Protein AF-A0A6V8Q1K3-F1 (afdb_monomer_lite)

Radius of gyration: 11.7 Å; chains: 1; bounding box: 27×28×30 Å

pLDDT: mean 78.86, std 14.68, range [39.88, 91.62]

Foldseek 3Di:
DDPPDPCDPVLLVVLLVQQVVQCPPPLEHELVSLVVSCVVSVHDSVSSVVSSVVVVRHHDHPVVPPD

Sequence (67 aa):
MEIGQQVDERVEKEIERKILDCCGEKKRLPCPLACQIAEEFKVRPIVVGQIADGLGVKISACELGCF

Structure (mmCIF, N/CA/C/O backbone):
data_AF-A0A6V8Q1K3-F1
#
_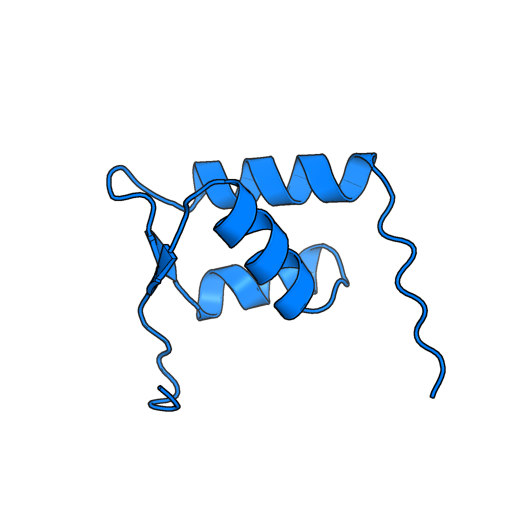entry.id   AF-A0A6V8Q1K3-F1
#
loop_
_atom_site.group_PDB
_atom_site.id
_atom_site.type_symbol
_atom_site.label_atom_id
_atom_site.label_alt_id
_atom_site.label_comp_id
_atom_site.label_asym_id
_atom_site.label_entity_id
_atom_site.label_seq_id
_atom_site.pdbx_PDB_ins_code
_atom_site.Cartn_x
_atom_site.Cartn_y
_atom_site.Cartn_z
_atom_site.occupancy
_atom_site.B_iso_or_equiv
_atom_site.auth_seq_id
_atom_site.auth_comp_id
_atom_site.auth_asym_id
_atom_site.auth_atom_id
_atom_site.pdbx_PDB_model_num
ATOM 1 N N . MET A 1 1 ? -16.521 -17.316 2.064 1.00 39.88 1 MET A N 1
ATOM 2 C CA . MET A 1 1 ? -15.185 -16.709 2.257 1.00 39.88 1 MET A CA 1
ATOM 3 C C . MET A 1 1 ? -15.404 -15.290 2.738 1.00 39.88 1 MET A C 1
ATOM 5 O O . MET A 1 1 ? -15.384 -14.352 1.955 1.00 39.88 1 MET A O 1
ATOM 9 N N . GLU A 1 2 ? -15.707 -15.151 4.020 1.00 46.59 2 GLU A N 1
ATOM 10 C CA . GLU A 1 2 ? -15.863 -13.853 4.664 1.00 46.59 2 GLU A CA 1
ATOM 11 C C . GLU A 1 2 ? -14.559 -13.582 5.400 1.00 46.59 2 GLU A C 1
ATOM 13 O O . GLU A 1 2 ? -14.301 -14.132 6.464 1.00 46.59 2 GLU A O 1
ATOM 18 N N . ILE A 1 3 ? -13.692 -12.793 4.780 1.00 41.75 3 ILE A N 1
ATOM 19 C CA . ILE A 1 3 ? -12.599 -12.136 5.490 1.00 41.75 3 ILE A CA 1
ATOM 20 C C . ILE A 1 3 ? -12.944 -10.655 5.508 1.00 41.75 3 ILE A C 1
ATOM 22 O O . ILE A 1 3 ? -12.509 -9.875 4.661 1.00 41.75 3 ILE A O 1
ATOM 26 N N . GLY A 1 4 ? -13.830 -10.314 6.446 1.00 48.53 4 GLY A N 1
ATOM 27 C CA . GLY A 1 4 ? -14.017 -8.949 6.904 1.00 48.53 4 GLY A CA 1
ATOM 28 C C . GLY A 1 4 ? -12.708 -8.497 7.530 1.00 48.53 4 GLY A C 1
ATOM 29 O O . GLY A 1 4 ? -12.281 -9.034 8.549 1.00 48.53 4 GLY A O 1
ATOM 30 N N . GLN A 1 5 ? -12.028 -7.564 6.877 1.00 54.91 5 GLN A N 1
ATOM 31 C CA . GLN A 1 5 ? -10.821 -6.983 7.431 1.00 54.91 5 GLN A CA 1
ATOM 32 C C . GLN A 1 5 ? -11.247 -5.807 8.305 1.00 54.91 5 GLN A C 1
ATOM 34 O O . GLN A 1 5 ? -11.478 -4.707 7.813 1.00 54.91 5 GLN A O 1
ATOM 39 N N . GLN A 1 6 ? -11.395 -6.065 9.602 1.00 54.44 6 GLN A N 1
ATOM 40 C CA . GLN A 1 6 ? -11.417 -5.015 10.608 1.00 54.44 6 GLN A CA 1
ATOM 41 C C . GLN A 1 6 ? -9.968 -4.541 10.754 1.00 54.44 6 GLN A C 1
ATOM 43 O O . GLN A 1 6 ? -9.190 -5.114 11.509 1.00 54.44 6 GLN A O 1
ATOM 48 N N . VAL A 1 7 ? -9.566 -3.586 9.917 1.00 65.56 7 VAL A N 1
ATOM 49 C CA . VAL A 1 7 ? -8.290 -2.888 10.089 1.00 65.56 7 VAL A CA 1
ATOM 50 C C . VAL A 1 7 ? -8.512 -1.899 11.225 1.00 65.56 7 VAL A C 1
ATOM 52 O O . VAL A 1 7 ? -9.303 -0.969 11.085 1.00 65.56 7 VAL A O 1
ATOM 55 N N . ASP A 1 8 ? -7.900 -2.142 12.382 1.00 81.44 8 ASP A N 1
ATOM 56 C CA . ASP A 1 8 ? -7.942 -1.185 13.483 1.00 81.44 8 ASP A CA 1
ATOM 57 C C . ASP A 1 8 ? -7.339 0.152 13.027 1.00 81.44 8 ASP A C 1
ATOM 59 O O . ASP A 1 8 ? -6.305 0.174 12.356 1.00 81.44 8 ASP A O 1
ATOM 63 N N . GLU A 1 9 ? -7.914 1.278 13.462 1.00 82.31 9 GLU A N 1
ATOM 64 C CA . GLU A 1 9 ? -7.395 2.632 13.173 1.00 82.31 9 GLU A CA 1
ATOM 65 C C . GLU A 1 9 ? -5.905 2.798 13.533 1.00 82.31 9 GLU A C 1
ATOM 67 O O . GLU A 1 9 ? -5.182 3.615 12.966 1.00 82.31 9 GLU A O 1
ATOM 72 N N . ARG A 1 10 ? -5.427 1.997 14.493 1.00 85.38 10 ARG A N 1
ATOM 73 C CA . ARG A 1 10 ? -4.028 1.966 14.923 1.00 85.38 10 ARG A CA 1
ATOM 74 C C . ARG A 1 10 ? -3.136 1.308 13.878 1.00 85.38 10 ARG A C 1
ATOM 76 O O . ARG A 1 10 ? -2.029 1.777 13.653 1.00 85.38 10 ARG A O 1
ATOM 83 N N . VAL A 1 11 ? -3.617 0.232 13.261 1.00 86.31 11 VAL A N 1
ATOM 84 C CA . VAL A 1 11 ? -2.885 -0.510 12.231 1.00 86.31 11 VAL A CA 1
ATOM 85 C C . VAL A 1 11 ? -2.795 0.321 10.957 1.00 86.31 11 V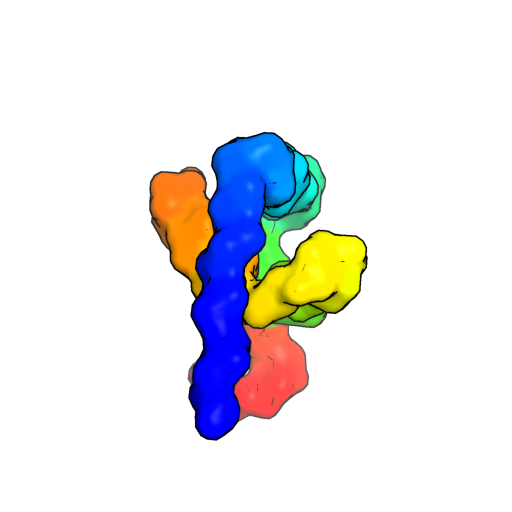AL A C 1
ATOM 87 O O . VAL A 1 11 ? -1.728 0.378 10.356 1.00 86.31 11 VAL A O 1
ATOM 90 N N . GLU A 1 12 ? -3.868 1.021 10.582 1.00 86.56 12 GLU A N 1
ATOM 91 C CA . GLU A 1 12 ? -3.862 1.917 9.419 1.00 86.56 12 GLU A CA 1
ATOM 92 C C . GLU A 1 12 ? -2.776 2.998 9.543 1.00 86.56 12 GLU A C 1
ATOM 94 O O . GLU A 1 12 ? -1.927 3.112 8.659 1.00 86.56 12 GLU A O 1
ATOM 99 N N . LYS A 1 13 ? -2.691 3.670 10.699 1.00 89.31 13 LYS A N 1
ATOM 100 C CA . LYS A 1 13 ? -1.632 4.658 10.982 1.00 89.31 13 LYS A CA 1
ATOM 101 C C . LYS A 1 13 ? -0.220 4.083 10.922 1.00 89.31 13 LYS A C 1
ATOM 103 O O . LYS A 1 13 ? 0.708 4.752 10.465 1.00 89.31 13 LYS A O 1
ATOM 108 N N . GLU A 1 14 ? -0.033 2.855 11.398 1.00 91.62 14 GLU A N 1
ATOM 109 C CA . GLU A 1 14 ? 1.264 2.178 11.333 1.00 91.62 14 GLU A CA 1
ATOM 110 C C . GLU A 1 14 ? 1.652 1.854 9.882 1.00 91.62 14 GLU A C 1
ATOM 112 O O . GLU A 1 14 ? 2.810 2.046 9.498 1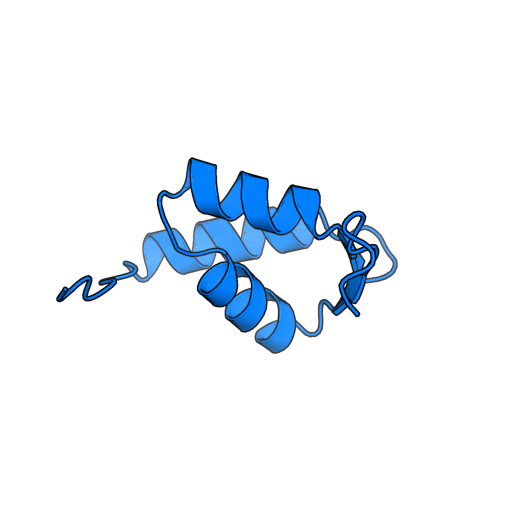.00 91.62 14 GLU A O 1
ATOM 117 N N . ILE A 1 15 ? 0.685 1.431 9.059 1.00 90.25 15 ILE A N 1
ATOM 118 C CA . ILE A 1 15 ? 0.870 1.195 7.622 1.00 90.25 15 ILE A CA 1
ATOM 119 C C . ILE A 1 15 ? 1.210 2.507 6.907 1.00 90.25 15 ILE A C 1
ATOM 121 O O . ILE A 1 15 ? 2.196 2.544 6.173 1.00 90.25 15 ILE A O 1
ATOM 125 N N . GLU A 1 16 ? 0.458 3.587 7.143 1.00 90.31 16 GLU A N 1
ATOM 126 C CA . GLU A 1 16 ? 0.725 4.920 6.578 1.00 90.31 16 GLU A CA 1
ATOM 127 C C . GLU A 1 16 ? 2.160 5.369 6.857 1.00 90.31 16 GLU A C 1
ATOM 129 O O . GLU A 1 16 ? 2.888 5.789 5.954 1.00 90.31 16 GLU A O 1
ATOM 134 N N . ARG A 1 17 ? 2.593 5.232 8.113 1.00 91.06 17 ARG A N 1
ATOM 135 C CA . ARG A 1 17 ? 3.944 5.604 8.529 1.00 91.06 17 ARG A CA 1
ATOM 136 C C . ARG A 1 17 ? 5.004 4.764 7.823 1.00 91.06 17 ARG A C 1
ATOM 138 O O . ARG A 1 17 ? 5.993 5.325 7.358 1.00 91.06 17 ARG A O 1
ATOM 145 N N . LYS A 1 18 ? 4.786 3.450 7.702 1.00 90.75 18 LYS A N 1
ATOM 146 C CA . LYS A 1 18 ? 5.669 2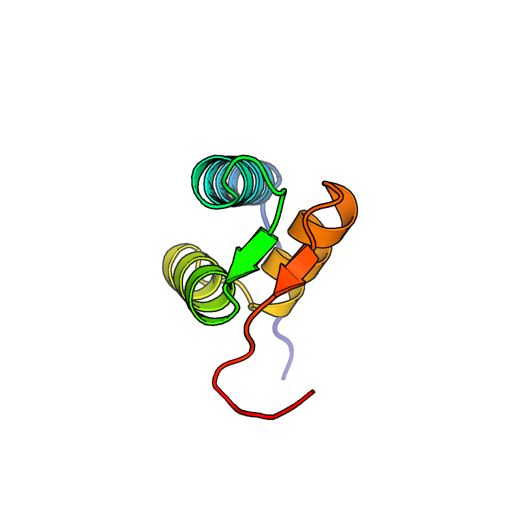.545 6.948 1.00 90.75 18 LYS A CA 1
ATOM 147 C C . LYS A 1 18 ? 5.753 2.945 5.476 1.00 90.75 18 LYS A C 1
ATOM 149 O O . LYS A 1 18 ? 6.843 2.984 4.916 1.00 90.75 18 LYS A O 1
ATOM 154 N N . ILE A 1 19 ? 4.612 3.261 4.858 1.00 89.00 19 ILE A N 1
ATOM 155 C CA . ILE A 1 19 ? 4.544 3.699 3.461 1.00 89.00 19 ILE A CA 1
ATOM 156 C C . ILE A 1 19 ? 5.348 4.983 3.279 1.00 89.00 19 ILE A C 1
ATOM 158 O O . ILE A 1 19 ? 6.109 5.060 2.324 1.00 89.00 19 ILE A O 1
ATOM 162 N N . LEU A 1 20 ? 5.211 5.968 4.168 1.00 87.44 20 LEU A N 1
ATOM 163 C CA . LEU A 1 20 ? 5.946 7.234 4.079 1.00 87.44 20 LEU A CA 1
ATOM 164 C C . LEU A 1 20 ? 7.452 7.065 4.304 1.00 87.44 20 LEU A C 1
ATOM 166 O O . LEU A 1 20 ? 8.231 7.738 3.641 1.00 87.44 20 LEU A O 1
ATOM 170 N N . ASP A 1 21 ? 7.853 6.167 5.204 1.00 88.94 21 ASP A N 1
ATOM 171 C CA . ASP A 1 21 ? 9.261 5.825 5.445 1.00 88.94 21 ASP A CA 1
ATOM 172 C C . ASP A 1 21 ? 9.890 5.131 4.223 1.00 88.94 21 ASP A C 1
ATOM 174 O O . ASP A 1 21 ? 11.013 5.422 3.815 1.00 88.94 21 ASP A O 1
ATOM 178 N N . CYS A 1 22 ? 9.112 4.262 3.578 1.00 84.19 22 CYS A N 1
ATOM 179 C CA . CYS A 1 22 ? 9.528 3.504 2.408 1.00 84.19 22 CYS A CA 1
ATOM 180 C C . CYS A 1 22 ? 9.419 4.272 1.085 1.00 84.19 22 CYS A C 1
ATOM 182 O O . CYS A 1 22 ? 10.173 4.015 0.141 1.00 84.19 22 CYS A O 1
ATOM 184 N N . CYS A 1 23 ? 8.452 5.183 0.965 1.00 77.12 23 CYS A N 1
ATOM 185 C CA . CYS A 1 23 ? 8.317 6.039 -0.197 1.00 77.12 23 CYS A CA 1
ATOM 186 C C . CYS A 1 23 ? 9.370 7.140 -0.050 1.00 77.12 23 CYS A C 1
ATOM 188 O O . CYS A 1 23 ? 9.219 8.092 0.707 1.00 77.12 23 CYS A O 1
ATOM 190 N N . GLY A 1 24 ? 10.496 6.983 -0.744 1.00 75.06 24 GLY A N 1
ATOM 191 C CA . GLY A 1 24 ? 11.527 8.020 -0.766 1.00 75.06 24 GLY A CA 1
ATOM 192 C C . GLY A 1 24 ? 11.002 9.345 -1.341 1.00 75.06 24 GLY A C 1
ATOM 193 O O . GLY A 1 24 ? 9.816 9.513 -1.630 1.00 75.06 24 GLY A O 1
ATOM 194 N N . GLU A 1 25 ? 11.903 10.280 -1.634 1.00 74.69 25 GLU A N 1
ATOM 195 C CA . GLU A 1 25 ? 11.575 11.657 -2.062 1.00 74.69 25 GLU A CA 1
ATOM 196 C C . GLU A 1 25 ? 10.572 11.766 -3.231 1.00 74.69 25 GLU A C 1
ATOM 198 O O . GLU A 1 25 ? 9.884 12.772 -3.388 1.00 74.69 25 GLU A O 1
ATOM 203 N N . LYS A 1 26 ? 10.448 10.720 -4.058 1.00 77.62 26 LYS A N 1
ATOM 204 C CA . LYS A 1 26 ? 9.543 10.682 -5.216 1.00 77.62 26 LYS A CA 1
ATOM 205 C C . LYS A 1 26 ? 8.107 10.249 -4.904 1.00 77.62 26 LYS A C 1
ATOM 207 O O . LYS A 1 26 ? 7.332 10.131 -5.854 1.00 77.62 26 LYS A O 1
ATOM 212 N N . LYS A 1 27 ? 7.747 9.970 -3.643 1.00 84.00 27 LYS A N 1
ATOM 213 C CA . LYS A 1 27 ? 6.436 9.402 -3.263 1.00 84.00 27 LYS A CA 1
ATOM 214 C C . LYS A 1 27 ? 6.060 8.174 -4.098 1.00 84.00 27 LYS A C 1
ATOM 216 O O . LYS A 1 27 ? 4.943 8.048 -4.604 1.00 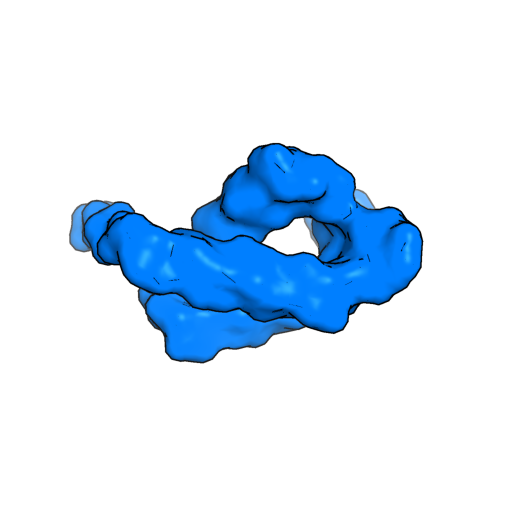84.00 27 LYS A O 1
ATOM 221 N N . ARG A 1 28 ? 7.032 7.284 -4.301 1.00 84.06 28 ARG A N 1
ATOM 222 C CA . ARG A 1 28 ? 6.842 6.033 -5.039 1.00 84.06 28 ARG A CA 1
ATOM 223 C C . ARG A 1 28 ? 7.118 4.858 -4.127 1.00 84.06 28 ARG A C 1
ATOM 225 O O . ARG A 1 28 ? 8.207 4.782 -3.566 1.00 84.06 28 ARG A O 1
ATOM 232 N N . LEU A 1 29 ? 6.147 3.961 -4.011 1.00 86.25 29 LEU A N 1
ATOM 233 C CA . LEU A 1 29 ? 6.270 2.738 -3.228 1.00 86.25 29 LEU A CA 1
ATOM 234 C C . LEU A 1 29 ? 6.461 1.545 -4.179 1.00 86.25 29 LEU A C 1
ATOM 236 O O . LEU A 1 29 ? 5.637 1.363 -5.077 1.00 86.25 29 LEU A O 1
ATOM 240 N N . PRO A 1 30 ? 7.517 0.734 -4.027 1.00 85.12 30 PRO A N 1
ATOM 241 C CA . PRO A 1 30 ? 7.663 -0.498 -4.793 1.00 85.12 30 PRO A CA 1
ATOM 242 C C . PRO A 1 30 ? 6.524 -1.483 -4.485 1.00 85.12 30 PRO A C 1
ATOM 244 O O . PRO A 1 30 ? 6.180 -1.675 -3.320 1.00 85.12 30 PRO A O 1
ATOM 247 N N . CYS A 1 31 ? 5.968 -2.151 -5.502 1.00 83.44 31 CYS A N 1
ATOM 248 C CA . CYS A 1 31 ? 4.985 -3.229 -5.310 1.00 83.44 31 CYS A CA 1
ATOM 249 C C . CYS A 1 31 ? 5.436 -4.336 -4.329 1.00 83.44 31 CYS A C 1
ATOM 251 O O . CYS A 1 31 ? 4.636 -4.673 -3.452 1.00 83.44 31 CYS A O 1
ATOM 253 N N . PRO A 1 32 ? 6.680 -4.867 -4.387 1.00 84.88 32 PRO A N 1
A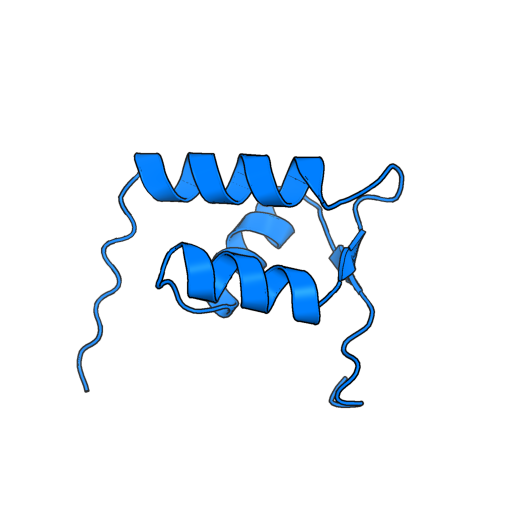TOM 254 C CA . PRO A 1 32 ? 7.137 -5.853 -3.401 1.00 84.88 32 PRO A CA 1
ATOM 255 C C . PRO A 1 32 ? 7.098 -5.302 -1.974 1.00 84.88 32 PRO A C 1
ATOM 257 O O . PRO A 1 32 ? 6.683 -6.004 -1.058 1.00 84.88 32 PRO A O 1
ATOM 260 N N . LEU A 1 33 ? 7.435 -4.023 -1.788 1.00 86.62 33 LEU A N 1
ATOM 261 C CA . LEU A 1 33 ? 7.394 -3.378 -0.480 1.00 86.62 33 LEU A CA 1
ATOM 262 C C . LEU A 1 33 ? 5.963 -3.241 0.047 1.00 86.62 33 LEU A C 1
ATOM 264 O O . LEU A 1 33 ? 5.714 -3.497 1.220 1.00 86.62 33 LEU A O 1
ATOM 268 N N . ALA A 1 34 ? 5.012 -2.874 -0.817 1.00 87.25 34 ALA A N 1
ATOM 269 C CA . ALA A 1 34 ? 3.601 -2.805 -0.446 1.00 87.25 34 ALA A CA 1
ATOM 270 C C . ALA A 1 34 ? 3.073 -4.174 0.022 1.00 87.25 34 ALA A C 1
ATOM 272 O O . ALA A 1 34 ? 2.350 -4.246 1.017 1.00 87.25 34 ALA A O 1
ATOM 273 N N . CYS A 1 35 ? 3.472 -5.256 -0.656 1.00 87.00 35 CYS A N 1
ATOM 274 C CA . CYS A 1 35 ? 3.163 -6.622 -0.230 1.00 87.00 35 CYS A CA 1
ATOM 275 C C . CYS A 1 35 ? 3.856 -6.995 1.085 1.00 87.00 35 CYS A C 1
ATOM 277 O O . CYS A 1 35 ? 3.186 -7.524 1.963 1.00 87.00 35 CYS A O 1
ATOM 279 N N . GLN A 1 36 ? 5.138 -6.665 1.271 1.00 89.31 36 GLN A N 1
ATOM 280 C CA . GLN A 1 36 ? 5.844 -6.941 2.529 1.00 89.31 36 GLN A CA 1
ATOM 281 C C . GLN A 1 36 ? 5.181 -6.252 3.725 1.00 89.31 36 GLN A C 1
ATOM 283 O O . GLN A 1 36 ? 4.965 -6.885 4.755 1.00 89.31 36 GLN A O 1
ATOM 288 N N . ILE A 1 37 ? 4.814 -4.974 3.579 1.00 90.06 37 ILE A N 1
ATOM 289 C CA . ILE A 1 37 ? 4.075 -4.230 4.608 1.00 90.06 37 ILE A CA 1
ATOM 290 C C . ILE A 1 37 ? 2.742 -4.937 4.881 1.00 90.06 37 ILE A C 1
ATOM 292 O O . ILE A 1 37 ? 2.379 -5.168 6.031 1.00 90.06 37 ILE A O 1
ATOM 296 N N . ALA A 1 38 ? 2.024 -5.335 3.830 1.00 88.62 38 ALA A N 1
ATOM 297 C CA . ALA A 1 38 ? 0.754 -6.029 3.976 1.00 88.62 38 ALA A CA 1
ATOM 298 C C . ALA A 1 38 ? 0.888 -7.357 4.742 1.00 88.62 38 ALA A C 1
ATOM 300 O O . ALA A 1 38 ? 0.105 -7.618 5.655 1.00 88.62 38 ALA A O 1
ATOM 301 N N . GLU A 1 39 ? 1.901 -8.163 4.424 1.00 89.06 39 GLU A N 1
ATOM 302 C CA . GLU A 1 39 ? 2.190 -9.424 5.111 1.00 89.06 39 GLU A CA 1
ATOM 303 C C . GLU A 1 39 ? 2.592 -9.211 6.575 1.00 89.06 39 GLU A C 1
ATOM 305 O O . GLU A 1 39 ? 2.105 -9.929 7.451 1.00 89.06 39 GLU A O 1
ATOM 310 N N . GLU A 1 40 ? 3.410 -8.194 6.859 1.00 89.69 40 GLU A N 1
ATOM 311 C CA . GLU A 1 40 ? 3.845 -7.856 8.219 1.00 89.69 40 GLU A CA 1
ATOM 312 C C . GLU A 1 40 ? 2.659 -7.486 9.119 1.00 89.69 40 GLU A C 1
ATOM 314 O O . GLU A 1 40 ? 2.553 -7.961 10.252 1.00 89.69 40 GLU A O 1
ATOM 319 N N . PHE A 1 41 ? 1.716 -6.705 8.590 1.00 87.44 41 PHE A N 1
ATOM 320 C CA . PHE A 1 41 ? 0.500 -6.315 9.304 1.00 87.44 41 PHE A CA 1
ATOM 321 C C . PHE A 1 41 ? -0.654 -7.321 9.147 1.00 87.44 41 PHE A C 1
ATOM 323 O O . PHE A 1 41 ? -1.742 -7.086 9.672 1.00 87.44 41 PHE A O 1
ATOM 330 N N . LYS A 1 42 ? -0.434 -8.450 8.454 1.00 87.00 42 LYS A N 1
ATOM 331 C CA . LYS A 1 42 ? -1.456 -9.460 8.113 1.00 87.00 42 LYS A CA 1
ATOM 332 C C . LYS A 1 42 ? -2.718 -8.866 7.471 1.00 87.00 42 LYS A C 1
ATOM 334 O O . LYS A 1 42 ? -3.830 -9.352 7.682 1.00 87.00 42 LYS A O 1
ATOM 339 N N . VAL A 1 43 ? -2.543 -7.821 6.673 1.00 87.19 43 VAL A N 1
ATOM 340 C CA . VAL A 1 43 ? -3.599 -7.179 5.889 1.00 87.19 43 VAL A CA 1
ATOM 341 C C . VAL A 1 43 ? -3.473 -7.565 4.422 1.00 87.19 43 VAL A C 1
ATOM 343 O O . VAL A 1 43 ? -2.435 -8.033 3.958 1.00 87.19 43 VAL A O 1
ATOM 346 N N . ARG A 1 44 ? -4.529 -7.351 3.640 1.00 84.94 44 ARG A N 1
ATOM 347 C CA . ARG A 1 44 ? -4.432 -7.516 2.189 1.00 84.94 44 ARG A CA 1
ATOM 348 C C . ARG A 1 44 ? -3.603 -6.390 1.553 1.00 84.94 44 ARG A C 1
ATOM 350 O O . ARG A 1 44 ? -3.798 -5.229 1.914 1.00 84.94 44 ARG A O 1
ATOM 357 N N . PRO A 1 45 ? -2.785 -6.685 0.525 1.00 83.50 45 PRO A N 1
ATOM 358 C CA . PRO A 1 45 ? -1.974 -5.682 -0.177 1.00 83.50 45 PRO A CA 1
ATOM 359 C C . PRO A 1 45 ? -2.808 -4.580 -0.833 1.00 83.50 45 PRO A C 1
ATOM 361 O O . PRO A 1 45 ? -2.350 -3.450 -0.968 1.00 83.50 45 PRO A O 1
ATOM 364 N N . ILE A 1 46 ? -4.070 -4.870 -1.165 1.00 83.62 46 ILE A N 1
ATOM 365 C CA . ILE A 1 46 ? -5.006 -3.859 -1.663 1.00 83.62 46 ILE A CA 1
ATOM 366 C C . ILE A 1 46 ? -5.296 -2.756 -0.637 1.00 83.62 46 ILE A C 1
ATOM 368 O O . ILE A 1 46 ? -5.497 -1.618 -1.037 1.00 83.62 46 ILE A O 1
ATOM 372 N N . VAL A 1 47 ? -5.273 -3.060 0.667 1.00 87.69 47 VAL A N 1
ATOM 373 C CA . VAL A 1 47 ? -5.485 -2.058 1.724 1.00 87.69 47 VAL A CA 1
ATOM 374 C C . VAL A 1 47 ? -4.279 -1.134 1.829 1.00 87.69 47 VAL A C 1
ATOM 376 O O . VAL A 1 47 ? -4.444 0.078 1.829 1.00 87.69 47 VAL A O 1
ATOM 379 N N . VAL A 1 48 ? -3.063 -1.683 1.790 1.00 88.50 48 VAL A N 1
ATOM 380 C CA . VAL A 1 48 ? -1.831 -0.877 1.713 1.00 88.50 48 VAL A CA 1
ATOM 381 C C . VAL A 1 48 ? -1.838 0.009 0.463 1.00 88.50 48 VAL A C 1
ATOM 383 O O . VAL A 1 48 ? -1.468 1.176 0.540 1.00 88.50 48 VAL A O 1
ATOM 386 N N . GLY A 1 49 ? -2.316 -0.511 -0.673 1.00 87.25 49 GLY A N 1
ATOM 387 C CA . GLY A 1 49 ? -2.483 0.266 -1.902 1.00 87.25 49 GLY A CA 1
ATOM 388 C C . GLY A 1 49 ? -3.504 1.398 -1.789 1.00 87.25 49 GLY A C 1
ATOM 389 O O . GLY A 1 49 ? -3.221 2.500 -2.242 1.00 87.25 49 GLY A O 1
ATOM 390 N N . GLN A 1 50 ? -4.651 1.157 -1.152 1.00 87.56 50 GLN A N 1
ATOM 391 C CA . GLN A 1 50 ? -5.667 2.186 -0.892 1.00 87.56 50 GLN A CA 1
ATOM 392 C C . GLN A 1 50 ? -5.139 3.293 0.026 1.00 87.56 50 GLN A C 1
ATOM 394 O O . GLN A 1 50 ? -5.340 4.472 -0.253 1.00 87.56 50 GLN A O 1
ATOM 399 N N . ILE A 1 51 ? -4.421 2.916 1.085 1.00 90.38 51 ILE A N 1
ATOM 400 C CA . ILE A 1 51 ? -3.793 3.860 2.014 1.00 90.38 51 ILE A CA 1
ATOM 401 C C . ILE A 1 51 ? -2.718 4.682 1.288 1.00 90.38 51 ILE A C 1
ATOM 403 O O . ILE A 1 51 ? -2.697 5.907 1.381 1.00 90.38 51 ILE A O 1
ATOM 407 N N . ALA A 1 52 ? -1.849 4.024 0.514 1.00 88.94 52 ALA A N 1
ATOM 408 C CA . ALA A 1 52 ? -0.821 4.695 -0.277 1.00 88.94 52 ALA A CA 1
ATOM 409 C C . ALA A 1 52 ? -1.428 5.686 -1.284 1.00 88.94 52 ALA A C 1
ATOM 411 O O . ALA A 1 52 ? -0.952 6.818 -1.385 1.00 88.94 52 ALA A O 1
ATOM 412 N N . ASP A 1 53 ? -2.499 5.294 -1.979 1.00 88.62 53 ASP A N 1
ATOM 413 C CA . ASP A 1 53 ? -3.221 6.159 -2.916 1.00 88.62 53 ASP A CA 1
ATOM 414 C C . ASP A 1 53 ? -3.806 7.394 -2.209 1.00 88.62 53 ASP A C 1
ATOM 416 O O . ASP A 1 53 ? -3.589 8.520 -2.663 1.00 88.62 53 ASP A O 1
ATOM 420 N N . GLY A 1 54 ? -4.413 7.210 -1.029 1.00 89.00 54 GLY A N 1
ATOM 421 C CA . GLY A 1 54 ? -4.904 8.303 -0.180 1.00 89.00 54 GLY A CA 1
ATOM 422 C C . GLY A 1 54 ? -3.811 9.284 0.271 1.00 89.00 54 GLY A C 1
ATOM 423 O O . GLY A 1 54 ? -4.059 10.485 0.376 1.00 89.00 54 GLY A O 1
ATOM 424 N N . LEU A 1 55 ? -2.578 8.803 0.459 1.00 87.25 55 LEU A N 1
ATOM 425 C CA . LEU A 1 55 ? -1.398 9.622 0.778 1.00 87.25 55 LEU A CA 1
ATOM 426 C C . LEU A 1 55 ? -0.767 10.302 -0.458 1.00 87.25 55 LEU A C 1
ATOM 428 O O . LEU A 1 55 ? 0.186 11.088 -0.336 1.00 87.25 55 LEU A O 1
ATOM 432 N N . GLY A 1 56 ? -1.265 10.004 -1.662 1.00 87.38 56 GLY A N 1
ATOM 433 C CA . GLY A 1 56 ? -0.683 10.446 -2.929 1.00 87.38 56 GLY A CA 1
ATOM 434 C C . GLY A 1 56 ? 0.631 9.736 -3.271 1.00 87.38 56 GLY A C 1
ATOM 435 O O . GLY A 1 56 ? 1.451 10.277 -4.021 1.00 87.38 56 GLY A O 1
ATOM 436 N N . VAL A 1 57 ? 0.857 8.552 -2.701 1.00 89.19 57 VAL A N 1
ATOM 437 C CA . VAL A 1 57 ? 2.008 7.692 -2.972 1.00 89.19 57 VAL A CA 1
ATOM 438 C C . VAL A 1 57 ? 1.645 6.730 -4.093 1.00 89.19 57 VAL A C 1
ATOM 440 O O . VAL A 1 57 ? 0.759 5.890 -3.957 1.00 89.19 57 VAL A O 1
ATOM 443 N N . LYS A 1 58 ? 2.352 6.819 -5.222 1.00 84.06 58 LYS A N 1
ATOM 444 C CA . LYS A 1 58 ? 2.101 5.919 -6.351 1.00 84.06 58 LYS A CA 1
ATOM 445 C C . LYS A 1 58 ? 2.859 4.617 -6.181 1.00 84.06 58 LYS A C 1
ATOM 447 O O . LYS A 1 58 ? 4.087 4.623 -6.070 1.00 84.06 58 LYS A O 1
ATOM 452 N N . ILE A 1 59 ? 2.152 3.497 -6.276 1.00 82.06 59 ILE A N 1
ATOM 453 C CA . ILE A 1 59 ? 2.817 2.205 -6.417 1.00 82.06 59 ILE A CA 1
ATOM 454 C C . ILE A 1 59 ? 3.495 2.165 -7.793 1.00 82.06 59 ILE A C 1
ATOM 456 O O . ILE A 1 59 ? 2.873 2.419 -8.822 1.00 82.06 59 ILE A O 1
ATOM 460 N N . SER A 1 60 ? 4.806 1.946 -7.812 1.00 66.31 60 SER A N 1
ATOM 461 C CA . SER A 1 60 ? 5.638 1.861 -9.021 1.00 66.31 60 SER A CA 1
ATOM 462 C C . SER A 1 60 ? 6.474 0.583 -8.957 1.00 66.31 60 SER A C 1
ATOM 464 O O . SER A 1 60 ? 6.716 0.082 -7.870 1.00 66.31 60 SER A O 1
ATOM 466 N N . ALA A 1 61 ? 6.923 0.052 -10.097 1.00 60.16 61 ALA A N 1
ATOM 467 C CA . ALA A 1 61 ? 7.666 -1.216 -10.169 1.00 60.16 61 ALA A CA 1
ATOM 468 C C . ALA A 1 61 ? 6.862 -2.441 -9.675 1.00 60.16 61 ALA A C 1
ATOM 470 O O . ALA A 1 61 ? 7.189 -3.067 -8.670 1.00 60.16 61 ALA A O 1
ATOM 471 N N . CYS A 1 62 ? 5.799 -2.800 -10.403 1.00 62.56 62 CYS A N 1
ATOM 472 C CA . CYS A 1 62 ? 5.222 -4.140 -10.312 1.00 62.56 62 CYS A CA 1
ATOM 473 C C . CYS A 1 62 ? 6.165 -5.107 -11.048 1.00 62.56 62 CYS A C 1
ATOM 475 O O . CYS A 1 62 ? 6.068 -5.270 -12.262 1.00 62.56 62 CYS A O 1
ATOM 477 N N . GLU A 1 63 ? 7.115 -5.708 -10.325 1.00 52.41 63 GLU A N 1
ATOM 478 C CA . GLU A 1 63 ? 8.115 -6.653 -10.869 1.00 52.41 63 GLU A CA 1
ATOM 479 C C . GLU A 1 63 ? 7.497 -7.908 -11.514 1.00 52.41 63 GLU A C 1
ATOM 481 O O . GLU A 1 63 ? 8.185 -8.676 -12.176 1.00 52.41 63 GLU A O 1
ATOM 486 N N . LEU A 1 64 ? 6.184 -8.096 -11.373 1.00 56.84 64 LEU A N 1
ATOM 487 C CA . LEU A 1 64 ? 5.422 -9.172 -12.000 1.00 56.84 64 LEU A CA 1
ATOM 488 C C . LEU A 1 64 ? 5.025 -8.898 -13.459 1.00 56.84 64 LEU A C 1
ATOM 490 O O . LEU A 1 64 ? 4.379 -9.753 -14.058 1.00 56.84 64 LEU A O 1
ATOM 494 N N . GLY A 1 65 ? 5.354 -7.735 -14.039 1.00 51.44 65 GLY A N 1
ATOM 495 C CA . GLY A 1 65 ? 4.965 -7.419 -15.424 1.00 51.44 65 GLY A CA 1
ATOM 496 C C . GLY A 1 65 ? 3.448 -7.470 -15.652 1.00 51.44 65 GLY A C 1
ATOM 497 O O . GLY A 1 65 ? 2.993 -7.732 -16.760 1.00 51.44 65 GLY A O 1
ATOM 498 N N . CYS A 1 66 ? 2.667 -7.264 -14.588 1.00 48.75 66 CYS A N 1
ATOM 499 C CA . CYS A 1 66 ? 1.211 -7.378 -14.588 1.00 48.75 66 CYS A CA 1
ATOM 500 C C . CYS A 1 66 ? 0.534 -5.997 -14.505 1.00 48.75 66 CYS A C 1
ATOM 502 O O . CYS A 1 66 ? -0.478 -5.853 -13.823 1.00 48.75 66 CYS A O 1
ATOM 504 N N . PHE A 1 67 ? 1.136 -4.988 -15.148 1.00 47.34 67 PHE A N 1
ATOM 505 C CA . PHE A 1 67 ? 0.567 -3.674 -15.472 1.00 47.34 67 PHE A CA 1
ATOM 506 C C . PHE A 1 67 ? 1.299 -3.062 -16.667 1.00 47.34 67 PHE A C 1
ATOM 508 O O . PHE A 1 67 ? 2.549 -3.145 -16.683 1.00 47.34 67 PHE A O 1
#

Organism: NCBI:txid2754717

Secondary structure (DSSP, 8-state):
--------HHHHHHHHHHHHHHS-TT-EEEHHHHHHHHHHTT--HHHHHHHHHHTTPEEE--TT---